Protein AF-A0A512C2X6-F1 (afdb_monomer)

Radius of gyration: 14.16 Å; Cα contacts (8 Å, |Δi|>4): 82; chains: 1; bounding box: 26×23×45 Å

Solvent-accessible surface area (backbone atoms only — not comparable to full-atom values): 5667 Å² total; per-residue (Å²): 126,70,81,82,58,86,68,90,56,70,59,51,74,54,59,42,87,59,58,40,72,68,49,57,48,58,44,42,75,78,31,69,83,32,44,72,47,43,49,73,45,96,85,65,74,69,55,98,49,25,88,85,64,51,48,75,68,25,50,51,51,51,41,25,72,78,47,38,66,71,45,32,34,63,77,66,48,51,67,54,51,62,58,53,54,50,55,53,57,66,72,76,111

pLDDT: mean 92.4, std 5.86, range [57.41, 97.56]

Secondary structure (DSSP, 8-state):
-GGG--S---EEE--GGG-SHHHHHHHHHH-TT-EEE-PPPTT----TTTTTS--HHHHHHHHHHHHHHHHHHHHTTTTHHHHHHHHHHHHT-

Sequence (93 aa):
MLDQITGPLASFTGDGAYDQAGIYGAVAERYPDADVIVPPRSTAVLSEYGEATPTQRDRHLQSIAEHERMGWQKRSRYTRRALVEAAISWLNE

Organism: NCBI:txid670291

Mean predicted aligned error: 3.76 Å

Structure (mmCIF, N/CA/C/O backbone):
data_AF-A0A512C2X6-F1
#
_entry.id   AF-A0A512C2X6-F1
#
loop_
_atom_site.group_PDB
_atom_site.id
_atom_site.type_symbol
_atom_site.label_atom_id
_atom_site.label_alt_id
_atom_site.label_comp_id
_atom_site.label_asym_id
_atom_site.label_entity_id
_atom_site.label_seq_id
_atom_site.pdbx_PDB_ins_code
_atom_site.Cartn_x
_atom_site.Cartn_y
_atom_site.Cartn_z
_atom_site.occupancy
_atom_site.B_iso_or_equiv
_atom_site.auth_seq_id
_atom_site.auth_comp_id
_atom_site.auth_asym_id
_atom_site.auth_atom_id
_atom_site.pdbx_PDB_model_num
ATOM 1 N N . MET A 1 1 ? -4.963 -10.003 13.927 1.00 72.88 1 MET A N 1
ATOM 2 C CA . MET A 1 1 ? -4.107 -8.779 13.947 1.00 72.88 1 MET A CA 1
ATOM 3 C C . MET A 1 1 ? -4.943 -7.537 13.680 1.00 72.88 1 MET A C 1
ATOM 5 O O . MET A 1 1 ? -4.878 -6.607 14.466 1.00 72.88 1 MET A O 1
ATOM 9 N N . LEU A 1 2 ? -5.760 -7.526 12.621 1.00 85.56 2 LEU A N 1
ATOM 10 C CA . LEU A 1 2 ? -6.665 -6.407 12.329 1.00 85.56 2 LEU A CA 1
ATOM 11 C C . LEU A 1 2 ? -7.884 -6.344 13.269 1.00 85.56 2 LEU A C 1
ATOM 13 O O . LEU A 1 2 ? -8.558 -5.324 13.341 1.00 85.56 2 LEU A O 1
ATOM 17 N N . ASP A 1 3 ? -8.142 -7.409 14.031 1.00 84.88 3 ASP A N 1
ATOM 18 C CA . ASP A 1 3 ? -9.321 -7.554 14.897 1.00 84.88 3 ASP A CA 1
ATOM 19 C C . ASP A 1 3 ? -9.414 -6.539 16.031 1.00 84.88 3 ASP A C 1
ATOM 21 O O . ASP A 1 3 ? -10.510 -6.239 16.495 1.00 84.88 3 ASP A O 1
ATOM 25 N N . GLN A 1 4 ? -8.275 -5.984 16.440 1.00 87.81 4 GLN A N 1
ATOM 26 C CA . GLN A 1 4 ? -8.195 -4.962 17.482 1.00 87.81 4 GLN A CA 1
ATOM 27 C C . GLN A 1 4 ? -8.562 -3.563 16.965 1.00 87.81 4 GLN A C 1
ATOM 29 O O . GLN A 1 4 ? -8.764 -2.647 17.757 1.00 87.81 4 GLN A O 1
ATOM 34 N N . ILE A 1 5 ? -8.658 -3.386 15.644 1.00 88.75 5 ILE A N 1
ATOM 35 C CA . ILE A 1 5 ? -9.039 -2.120 15.025 1.00 88.75 5 ILE A CA 1
ATOM 36 C C . ILE A 1 5 ? -10.563 -2.116 14.857 1.00 88.75 5 ILE A C 1
ATOM 38 O O . ILE A 1 5 ? -11.130 -2.864 14.056 1.00 88.75 5 ILE A O 1
ATOM 42 N N . THR A 1 6 ? -11.232 -1.278 15.647 1.00 86.12 6 THR A N 1
ATOM 43 C CA . THR A 1 6 ? -12.700 -1.141 15.666 1.00 86.12 6 THR A CA 1
ATOM 44 C C . THR A 1 6 ? -13.213 0.020 14.812 1.00 86.12 6 THR A C 1
ATOM 46 O O . THR A 1 6 ? -14.401 0.074 14.509 1.00 86.12 6 THR A O 1
ATOM 49 N N . GLY A 1 7 ? -12.330 0.941 14.415 1.00 88.00 7 GLY A N 1
ATOM 50 C CA . GLY A 1 7 ? -12.641 2.093 13.567 1.00 88.00 7 GLY A CA 1
ATOM 51 C C . GLY A 1 7 ? -12.193 1.925 12.108 1.00 88.00 7 GLY A C 1
ATOM 52 O O . GLY A 1 7 ? -11.620 0.893 11.749 1.00 88.00 7 GLY A O 1
ATOM 53 N N . PRO A 1 8 ? -12.431 2.944 11.262 1.00 91.31 8 PRO A N 1
ATOM 54 C CA . PRO A 1 8 ? -11.952 2.946 9.885 1.00 91.31 8 PRO A CA 1
ATOM 55 C C . PRO A 1 8 ? -10.420 2.921 9.835 1.00 91.31 8 PRO A C 1
ATOM 57 O O . PRO A 1 8 ? -9.746 3.594 10.619 1.00 91.31 8 PRO A O 1
ATOM 60 N N . LEU A 1 9 ? -9.873 2.176 8.874 1.00 93.50 9 LEU A N 1
ATOM 61 C CA . LEU A 1 9 ? -8.442 2.122 8.605 1.00 93.50 9 LEU A CA 1
ATOM 62 C C . LEU A 1 9 ? -8.148 2.863 7.302 1.00 93.50 9 LEU A C 1
ATOM 64 O O . LEU A 1 9 ? -8.571 2.432 6.238 1.00 93.50 9 LEU A O 1
ATOM 68 N N . ALA A 1 10 ? -7.409 3.970 7.383 1.00 93.44 10 ALA A N 1
ATOM 69 C CA . AL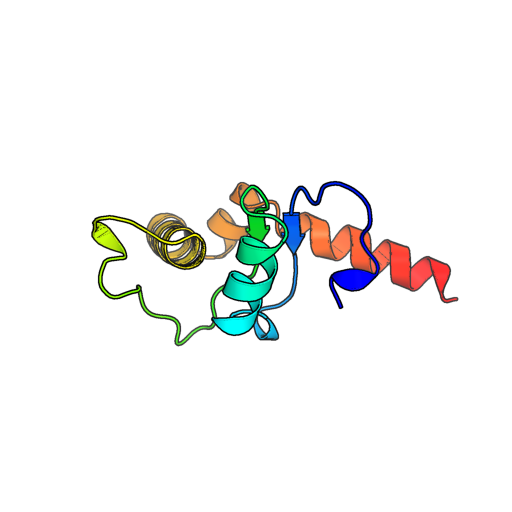A A 1 10 ? -7.019 4.717 6.187 1.00 93.44 10 ALA A CA 1
ATOM 70 C C . ALA A 1 10 ? -5.868 4.037 5.429 1.00 93.44 10 ALA A C 1
ATOM 72 O O . ALA A 1 10 ? -5.833 4.043 4.205 1.00 93.44 10 ALA A O 1
ATOM 73 N N . SER A 1 11 ? -4.900 3.469 6.153 1.00 94.12 11 SER A N 1
ATOM 74 C CA . SER A 1 11 ? -3.782 2.758 5.531 1.00 94.12 11 SER A CA 1
ATOM 75 C C . SER A 1 11 ? -3.153 1.738 6.470 1.00 94.12 11 SER A C 1
ATOM 77 O O . SER A 1 11 ? -3.098 1.938 7.685 1.00 94.12 11 SER A O 1
ATOM 79 N N . PHE A 1 12 ? -2.634 0.666 5.885 1.00 94.12 12 PHE A N 1
ATOM 80 C CA . PHE A 1 12 ? -1.730 -0.288 6.506 1.00 94.12 12 PHE A CA 1
ATOM 81 C C . PHE A 1 12 ? -0.321 -0.050 5.957 1.00 94.12 12 PHE A C 1
ATOM 83 O O . PHE A 1 12 ? -0.111 -0.110 4.751 1.00 94.12 12 PHE A O 1
ATOM 90 N N . THR A 1 13 ? 0.655 0.225 6.822 1.00 95.19 13 THR A N 1
ATOM 91 C CA . THR A 1 13 ? 2.053 0.459 6.420 1.00 95.19 13 THR A CA 1
ATOM 92 C C . THR A 1 13 ? 2.967 -0.520 7.147 1.00 95.19 13 THR A C 1
ATOM 94 O O . THR A 1 13 ? 2.868 -0.652 8.364 1.00 95.19 13 THR A O 1
ATOM 97 N N . GLY A 1 14 ? 3.877 -1.178 6.427 1.00 92.56 14 GLY A N 1
ATOM 98 C CA . GLY A 1 14 ? 4.796 -2.169 7.000 1.00 92.56 14 GLY A CA 1
ATOM 99 C C . GLY A 1 14 ? 6.059 -2.357 6.162 1.00 92.56 14 GLY A C 1
ATOM 100 O O . GLY A 1 14 ? 6.176 -1.788 5.079 1.00 92.56 14 GLY A O 1
ATOM 101 N N . ASP A 1 15 ? 7.028 -3.134 6.651 1.00 91.75 15 ASP A N 1
ATOM 102 C CA . ASP A 1 15 ? 8.185 -3.537 5.836 1.00 91.75 15 ASP A CA 1
ATOM 103 C C . ASP A 1 15 ? 7.806 -4.553 4.748 1.00 91.75 15 ASP A C 1
ATOM 105 O O . ASP A 1 15 ? 6.710 -5.107 4.715 1.00 91.75 15 ASP A O 1
ATOM 109 N N . GLY A 1 16 ? 8.759 -4.828 3.855 1.00 92.75 16 GLY A N 1
ATOM 110 C CA . GLY A 1 16 ? 8.571 -5.742 2.729 1.00 92.75 16 GLY A CA 1
ATOM 111 C C . GLY A 1 16 ? 8.340 -7.206 3.120 1.00 92.75 16 GLY A C 1
ATOM 112 O O . GLY A 1 16 ? 7.988 -8.006 2.248 1.00 92.75 16 GLY A O 1
ATOM 113 N N . ALA A 1 17 ? 8.488 -7.598 4.394 1.00 93.50 17 ALA A N 1
ATOM 114 C CA . ALA A 1 17 ? 8.061 -8.926 4.828 1.00 93.50 17 ALA A CA 1
ATOM 115 C C . ALA A 1 17 ? 6.543 -9.089 4.664 1.00 93.50 17 ALA A C 1
ATOM 117 O O . ALA A 1 17 ? 6.104 -10.182 4.303 1.00 93.50 17 ALA A O 1
ATOM 118 N N . TYR A 1 18 ? 5.778 -7.999 4.789 1.00 94.19 18 TYR A N 1
ATOM 119 C C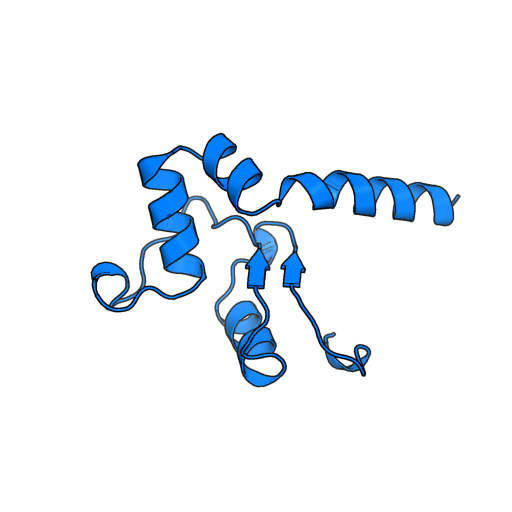A . TYR A 1 18 ? 4.327 -7.955 4.593 1.00 94.19 18 TYR A CA 1
ATOM 120 C C . TYR A 1 18 ? 3.882 -7.917 3.122 1.00 94.19 18 TYR A C 1
ATOM 122 O O . TYR A 1 18 ? 2.682 -7.896 2.857 1.00 94.19 18 TYR A O 1
ATOM 130 N N . ASP A 1 19 ? 4.806 -7.930 2.150 1.00 95.31 19 ASP A N 1
ATOM 131 C CA . ASP A 1 19 ? 4.467 -8.027 0.722 1.00 95.31 19 ASP A CA 1
ATOM 132 C C . ASP A 1 19 ? 4.025 -9.460 0.377 1.00 95.31 19 ASP A C 1
ATOM 134 O O . ASP A 1 19 ? 4.760 -10.245 -0.226 1.00 95.31 19 ASP A O 1
ATOM 138 N N . GLN A 1 20 ? 2.835 -9.829 0.845 1.00 93.12 20 GLN A N 1
ATOM 139 C CA . GLN A 1 20 ? 2.248 -11.157 0.719 1.00 93.12 20 GLN A CA 1
ATOM 140 C C . GLN A 1 20 ? 0.774 -11.044 0.352 1.00 93.12 20 GLN A C 1
ATOM 142 O O . G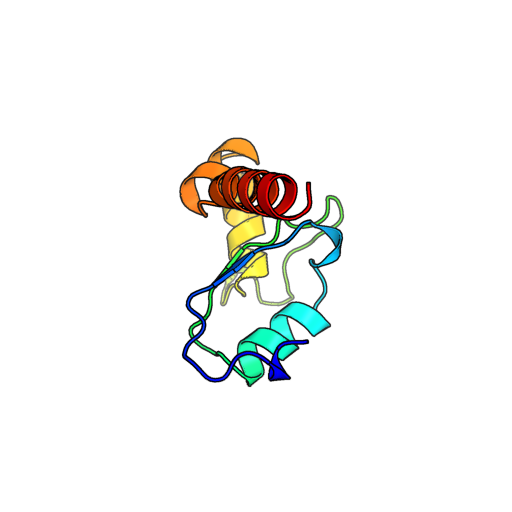LN A 1 20 ? 0.045 -10.261 0.958 1.00 93.12 20 GLN A O 1
ATOM 147 N N . ALA A 1 21 ? 0.308 -11.881 -0.578 1.00 91.69 21 ALA A N 1
ATOM 148 C CA . ALA A 1 21 ? -1.084 -11.878 -1.034 1.00 91.69 21 ALA A CA 1
ATOM 149 C C . ALA A 1 21 ? -2.097 -11.982 0.123 1.00 91.69 21 ALA A C 1
ATOM 151 O O . ALA A 1 21 ? -3.102 -11.280 0.113 1.00 91.69 21 ALA A O 1
ATOM 152 N N . GLY A 1 22 ? -1.796 -12.782 1.154 1.00 92.56 22 GLY A N 1
ATOM 153 C CA . GLY A 1 22 ? -2.647 -12.905 2.340 1.00 92.56 22 GLY A CA 1
ATOM 154 C C . GLY A 1 22 ? -2.806 -11.603 3.134 1.00 92.56 22 GLY A C 1
ATOM 155 O O . GLY A 1 22 ? -3.879 -11.356 3.670 1.00 92.56 22 GLY A O 1
ATOM 156 N N . ILE A 1 23 ? -1.784 -10.737 3.164 1.00 94.19 23 ILE A N 1
ATOM 157 C CA . ILE A 1 23 ? -1.870 -9.422 3.818 1.00 94.19 23 ILE A CA 1
ATOM 158 C C . ILE A 1 23 ? -2.771 -8.487 3.017 1.00 94.19 23 ILE A C 1
ATOM 160 O O . ILE A 1 23 ? -3.692 -7.905 3.583 1.00 94.19 23 IL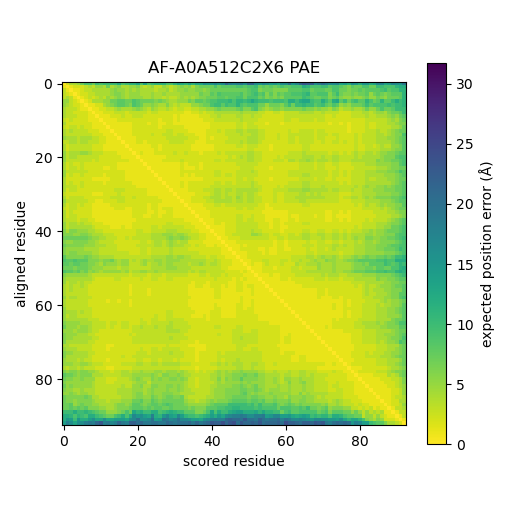E A O 1
ATOM 164 N N . TYR A 1 24 ? -2.548 -8.377 1.703 1.00 94.06 24 TYR A N 1
ATOM 165 C CA . TYR A 1 24 ? -3.407 -7.557 0.845 1.00 94.06 24 TYR A CA 1
ATOM 166 C C . TYR A 1 24 ? -4.865 -8.033 0.899 1.00 94.06 24 TYR A C 1
ATOM 168 O O . TYR A 1 24 ? -5.760 -7.204 1.022 1.00 94.06 24 TYR A O 1
ATOM 176 N N . GLY A 1 25 ? -5.099 -9.350 0.871 1.00 94.25 25 GLY A N 1
ATOM 177 C CA . GLY A 1 25 ? -6.433 -9.941 0.988 1.00 94.25 25 GLY A CA 1
ATOM 178 C C . GLY A 1 25 ? -7.104 -9.625 2.323 1.00 94.25 25 GLY A C 1
ATOM 179 O O . GLY A 1 25 ? -8.211 -9.100 2.331 1.00 94.25 25 GLY A O 1
ATOM 180 N N . ALA A 1 26 ? -6.415 -9.853 3.445 1.00 94.38 26 ALA A N 1
ATOM 181 C CA . ALA A 1 26 ? -6.966 -9.585 4.774 1.00 94.38 26 ALA A CA 1
ATOM 182 C C . ALA A 1 26 ? -7.286 -8.098 5.002 1.00 94.38 26 ALA A C 1
ATOM 184 O O . ALA A 1 26 ? -8.278 -7.772 5.655 1.00 94.38 26 ALA A O 1
ATOM 185 N N . VAL A 1 27 ? -6.461 -7.185 4.470 1.00 95.38 27 VAL A N 1
ATOM 186 C CA . VAL A 1 27 ? -6.758 -5.747 4.532 1.00 95.38 27 VAL A CA 1
ATOM 187 C C . VAL A 1 27 ? -7.948 -5.408 3.638 1.00 95.38 27 VAL A C 1
ATOM 189 O O . VAL A 1 27 ? -8.867 -4.760 4.122 1.00 95.38 27 VAL A O 1
ATOM 192 N N . ALA A 1 28 ? -7.975 -5.872 2.387 1.00 93.56 28 ALA A N 1
ATOM 193 C CA . ALA A 1 28 ? -9.054 -5.565 1.446 1.00 93.56 28 ALA A CA 1
ATOM 194 C C . ALA A 1 28 ? -10.418 -6.127 1.881 1.00 93.56 28 ALA A C 1
ATOM 196 O O . ALA A 1 28 ? -11.440 -5.484 1.664 1.00 93.56 28 ALA A O 1
ATOM 197 N N . GLU A 1 29 ? -10.441 -7.302 2.516 1.00 93.75 29 GLU A N 1
ATOM 198 C CA . GLU A 1 29 ? -11.668 -7.924 3.024 1.00 93.75 29 GLU A CA 1
ATOM 199 C C . GLU A 1 29 ? -12.316 -7.085 4.132 1.00 93.75 29 GLU A C 1
ATOM 201 O O . GLU A 1 29 ? -13.531 -6.904 4.155 1.00 93.75 29 GLU A O 1
ATOM 206 N N . ARG A 1 30 ? -11.504 -6.552 5.050 1.00 93.19 30 ARG A N 1
ATOM 207 C CA . ARG A 1 30 ? -12.004 -5.815 6.217 1.00 93.19 30 ARG A CA 1
ATOM 208 C C . ARG A 1 30 ? -12.101 -4.306 5.985 1.00 93.19 30 ARG A C 1
ATOM 210 O O . ARG A 1 30 ? -12.960 -3.650 6.568 1.00 93.19 30 ARG A O 1
ATOM 217 N N . TYR A 1 31 ? -11.213 -3.764 5.160 1.00 95.12 31 TYR A N 1
ATOM 218 C CA . TYR A 1 31 ? -11.054 -2.340 4.875 1.00 95.12 31 TYR A CA 1
ATOM 219 C C . TYR A 1 31 ? -10.779 -2.140 3.374 1.00 95.12 31 TYR A C 1
ATOM 221 O O . TYR A 1 31 ? -9.638 -1.880 2.985 1.00 95.12 31 TYR A O 1
ATOM 229 N N . PRO A 1 32 ? -11.805 -2.259 2.514 1.00 93.00 32 PRO A N 1
ATOM 230 C CA . PRO A 1 32 ? -11.632 -2.210 1.058 1.00 93.00 32 PRO A CA 1
ATOM 231 C C . PRO A 1 32 ? -11.035 -0.887 0.557 1.00 93.00 32 PRO A C 1
ATOM 233 O O . PRO A 1 32 ? -10.331 -0.876 -0.451 1.00 93.00 32 PRO A O 1
ATOM 236 N N . ASP A 1 33 ? -11.262 0.204 1.292 1.00 94.25 33 ASP A N 1
ATOM 237 C CA . ASP A 1 33 ? -10.761 1.541 0.961 1.00 94.25 33 ASP A CA 1
ATOM 238 C C . ASP A 1 33 ? -9.377 1.850 1.566 1.00 94.25 33 ASP A C 1
ATOM 240 O O . ASP A 1 33 ? -8.855 2.948 1.375 1.00 94.25 33 ASP A O 1
ATOM 244 N N . ALA A 1 34 ? -8.773 0.921 2.319 1.00 95.75 34 ALA A N 1
ATOM 245 C CA . ALA A 1 34 ? -7.475 1.147 2.949 1.00 95.75 34 ALA A CA 1
ATOM 246 C C . ALA A 1 34 ? -6.314 0.992 1.956 1.00 95.75 34 ALA A C 1
ATOM 248 O O . ALA A 1 34 ? -6.207 -0.005 1.233 1.00 95.75 34 ALA A O 1
ATOM 249 N N . ASP A 1 35 ? -5.370 1.932 2.004 1.00 96.00 35 ASP A N 1
ATOM 250 C CA . ASP A 1 35 ? -4.113 1.823 1.262 1.00 96.00 35 ASP A CA 1
ATOM 251 C C . ASP A 1 35 ? -3.142 0.859 1.963 1.00 96.00 35 ASP A C 1
ATOM 253 O O . ASP A 1 35 ? -2.811 1.021 3.138 1.00 96.00 35 ASP A O 1
ATOM 257 N N . VAL A 1 36 ? -2.612 -0.122 1.238 1.00 96.19 36 VAL A N 1
ATOM 258 C CA . VAL A 1 36 ? -1.576 -1.048 1.710 1.00 96.19 36 VAL A CA 1
ATOM 259 C C . VAL A 1 36 ? -0.215 -0.535 1.254 1.00 96.19 36 VAL A C 1
ATOM 261 O O . VAL A 1 36 ? 0.264 -0.871 0.176 1.00 96.19 36 VAL A O 1
ATOM 264 N N . ILE A 1 37 ? 0.431 0.279 2.089 1.00 96.75 37 ILE A N 1
ATOM 265 C CA . ILE A 1 37 ? 1.722 0.930 1.838 1.00 96.75 37 ILE A CA 1
ATOM 266 C C . ILE A 1 37 ? 2.860 0.017 2.298 1.00 96.75 37 ILE A C 1
ATOM 268 O O . ILE A 1 37 ? 3.505 0.222 3.329 1.00 96.75 37 ILE A O 1
ATOM 272 N N . VAL A 1 38 ? 3.099 -1.029 1.514 1.00 95.75 38 VAL A N 1
ATOM 273 C CA . VAL A 1 38 ? 4.178 -1.989 1.746 1.00 95.75 38 VAL A CA 1
ATOM 274 C C . VAL A 1 38 ? 5.142 -1.954 0.561 1.00 95.75 38 VAL A C 1
ATOM 276 O O . VAL A 1 38 ? 4.695 -2.001 -0.590 1.00 95.75 38 VAL A O 1
ATOM 279 N N . PRO A 1 39 ? 6.462 -1.860 0.798 1.00 95.19 39 PRO A N 1
ATOM 280 C CA . PRO A 1 39 ? 7.438 -1.928 -0.272 1.00 95.19 39 PRO A CA 1
ATOM 281 C C . PRO A 1 39 ? 7.424 -3.319 -0.914 1.00 95.19 39 PRO A C 1
ATOM 283 O O . PRO A 1 39 ? 7.702 -4.295 -0.212 1.00 95.19 39 PRO A O 1
ATOM 286 N N . PRO A 1 40 ? 7.203 -3.430 -2.240 1.00 95.75 40 PRO A N 1
ATOM 287 C CA . PRO A 1 40 ? 7.309 -4.712 -2.921 1.00 95.75 40 PRO A CA 1
ATOM 288 C C . PRO A 1 40 ? 8.686 -5.340 -2.702 1.00 95.75 40 PRO A C 1
ATOM 290 O O . PRO A 1 40 ? 9.704 -4.623 -2.642 1.00 95.75 40 PRO A O 1
ATOM 293 N N . ARG A 1 41 ? 8.712 -6.670 -2.577 1.00 93.69 41 ARG A N 1
ATOM 294 C CA . ARG A 1 41 ? 9.951 -7.460 -2.532 1.00 93.69 41 ARG A CA 1
ATOM 295 C C . ARG A 1 41 ? 10.725 -7.297 -3.837 1.00 93.69 41 ARG A C 1
ATOM 297 O O . ARG A 1 41 ? 10.146 -7.029 -4.882 1.00 93.69 41 ARG A O 1
ATOM 304 N N . SER A 1 42 ? 12.039 -7.501 -3.795 1.00 89.88 42 SER A N 1
ATOM 305 C CA . SER A 1 42 ? 12.891 -7.413 -4.992 1.00 89.88 42 SER A CA 1
ATOM 306 C C . SER A 1 42 ? 12.510 -8.414 -6.088 1.00 89.88 42 SER A C 1
ATOM 308 O O . SER A 1 42 ? 12.796 -8.175 -7.253 1.00 89.88 42 SER A O 1
ATOM 310 N N . THR A 1 43 ? 11.856 -9.518 -5.723 1.00 91.31 43 THR A N 1
ATOM 311 C CA . THR A 1 43 ? 11.383 -10.569 -6.635 1.00 91.31 43 THR A CA 1
ATOM 312 C C . THR A 1 43 ? 9.921 -10.400 -7.054 1.00 91.31 43 THR A C 1
ATOM 314 O O . THR A 1 43 ? 9.342 -11.296 -7.665 1.00 91.31 43 THR A O 1
ATOM 317 N N . ALA A 1 44 ? 9.283 -9.291 -6.679 1.00 93.50 44 ALA A N 1
ATOM 318 C CA . ALA A 1 44 ? 7.889 -9.040 -6.993 1.00 93.50 44 ALA A CA 1
ATOM 319 C C . ALA A 1 44 ? 7.691 -8.784 -8.495 1.00 93.50 44 ALA A C 1
ATOM 321 O O . ALA A 1 44 ? 8.368 -7.946 -9.086 1.00 93.50 44 ALA A O 1
ATOM 322 N N . VAL A 1 45 ? 6.723 -9.488 -9.081 1.00 94.88 45 VAL A N 1
ATOM 323 C CA . VAL A 1 45 ? 6.248 -9.298 -10.458 1.00 94.88 45 VAL A CA 1
ATOM 324 C C . VAL A 1 45 ? 4.792 -8.837 -10.452 1.00 94.88 45 VAL A C 1
ATOM 326 O O . VAL A 1 45 ? 4.099 -9.015 -9.440 1.00 94.88 45 VAL A O 1
ATOM 329 N N . LEU A 1 46 ? 4.356 -8.245 -11.567 1.00 96.06 46 LEU A N 1
ATOM 330 C CA . LEU A 1 46 ? 2.965 -7.847 -11.774 1.00 96.06 46 LEU A CA 1
ATOM 331 C C . LEU A 1 46 ? 2.026 -9.054 -11.671 1.00 96.06 46 LEU A C 1
ATOM 333 O O . LEU A 1 46 ? 2.402 -10.184 -11.993 1.00 96.06 46 LEU A O 1
ATOM 337 N N . SER A 1 47 ? 0.799 -8.802 -11.228 1.00 94.12 47 SER A N 1
ATOM 338 C CA . SER A 1 47 ? -0.293 -9.765 -11.334 1.00 94.12 47 SER A CA 1
ATOM 339 C C . SER A 1 47 ? -0.674 -10.026 -12.798 1.00 94.12 47 SER A C 1
ATOM 341 O O . SER A 1 47 ? -0.307 -9.264 -13.692 1.00 94.12 47 SER A O 1
ATOM 343 N N . GLU A 1 48 ? -1.436 -11.097 -13.038 1.00 95.00 48 GLU A N 1
ATOM 344 C CA . GLU A 1 48 ? -1.859 -11.538 -14.380 1.00 95.00 48 GLU A CA 1
ATOM 345 C C . GLU A 1 48 ? -2.487 -10.413 -15.218 1.00 95.00 48 GLU A C 1
ATOM 347 O O . GLU A 1 48 ? -2.197 -10.290 -16.404 1.00 95.00 48 GLU A O 1
ATOM 352 N N . TYR A 1 49 ? -3.281 -9.546 -14.585 1.00 94.19 49 TYR A N 1
ATOM 353 C CA . TYR A 1 49 ? -3.936 -8.402 -15.227 1.00 94.19 49 TYR A CA 1
ATOM 354 C C . TYR A 1 49 ? -3.356 -7.064 -14.758 1.00 94.19 49 TYR A C 1
ATOM 356 O O . TYR A 1 49 ? -4.019 -6.033 -14.854 1.00 94.19 49 TYR A O 1
ATOM 364 N N . GLY A 1 50 ? -2.122 -7.062 -14.245 1.00 92.75 50 GLY A N 1
ATOM 365 C CA . GLY A 1 50 ? -1.510 -5.906 -13.591 1.00 92.75 50 GLY A CA 1
ATOM 366 C C . GLY A 1 50 ? -1.345 -4.681 -14.494 1.00 92.75 50 GLY A C 1
ATOM 367 O O . GLY A 1 50 ? -1.301 -3.564 -13.993 1.00 92.75 50 GLY A O 1
ATOM 368 N N . GLU A 1 51 ? -1.292 -4.858 -15.814 1.00 92.94 51 GLU A N 1
ATOM 369 C CA . GLU A 1 51 ? -1.245 -3.743 -16.770 1.00 92.94 51 GLU A CA 1
ATOM 370 C C . GLU A 1 51 ? -2.628 -3.131 -17.037 1.00 92.94 51 GLU A C 1
ATOM 372 O O . GLU A 1 51 ? -2.756 -1.913 -17.131 1.00 92.94 51 GLU A O 1
ATOM 377 N N . ALA A 1 52 ? -3.671 -3.960 -17.137 1.00 95.25 52 ALA A N 1
ATOM 378 C CA . ALA A 1 52 ? -5.021 -3.519 -17.494 1.00 95.25 52 ALA A CA 1
ATOM 379 C C . ALA A 1 52 ? -5.843 -3.080 -16.272 1.00 95.25 52 ALA A C 1
ATOM 381 O O . ALA A 1 52 ? -6.556 -2.079 -16.311 1.00 95.25 52 ALA A O 1
ATOM 382 N N . THR A 1 53 ? -5.744 -3.836 -15.181 1.00 96.25 53 THR A N 1
ATOM 383 C CA . THR A 1 53 ? -6.467 -3.622 -13.924 1.00 96.25 53 THR A CA 1
ATOM 384 C C . THR A 1 53 ? -5.497 -3.814 -12.756 1.00 96.25 53 THR A C 1
ATOM 386 O O . THR A 1 53 ? -5.509 -4.861 -12.102 1.00 96.25 53 THR A O 1
ATOM 389 N N . PRO A 1 54 ? -4.612 -2.834 -12.504 1.00 95.50 54 PRO A N 1
ATOM 390 C CA . PRO A 1 54 ? -3.556 -2.976 -11.514 1.00 95.50 54 PRO A CA 1
ATOM 391 C C . PRO A 1 54 ? -4.118 -3.114 -10.098 1.00 95.50 54 PRO A C 1
ATOM 393 O O . PRO A 1 54 ? -4.900 -2.283 -9.624 1.00 95.50 54 PRO A O 1
ATOM 396 N N . THR A 1 55 ? -3.638 -4.121 -9.370 1.00 94.94 55 THR A N 1
ATOM 397 C CA . THR A 1 55 ? -3.816 -4.194 -7.915 1.00 94.94 55 THR A CA 1
ATOM 398 C C . THR A 1 55 ? -3.037 -3.071 -7.215 1.00 94.94 55 THR A C 1
ATOM 400 O O . THR A 1 55 ? -2.190 -2.404 -7.813 1.00 94.94 55 THR A O 1
ATOM 403 N N . GLN A 1 56 ? -3.263 -2.861 -5.911 1.00 95.31 56 GLN A N 1
ATOM 404 C CA . GLN A 1 56 ? -2.441 -1.927 -5.120 1.00 95.31 56 GLN A CA 1
ATOM 405 C C . GLN A 1 56 ? -0.939 -2.249 -5.221 1.00 95.31 56 GLN A C 1
ATOM 407 O O . GLN A 1 56 ? -0.110 -1.353 -5.393 1.00 95.31 56 GLN A O 1
ATOM 412 N N . ARG A 1 57 ? -0.596 -3.541 -5.186 1.00 96.56 57 ARG A N 1
ATOM 413 C CA . ARG A 1 57 ? 0.780 -4.022 -5.324 1.00 96.56 57 ARG A CA 1
ATOM 414 C C . ARG A 1 57 ? 1.358 -3.721 -6.708 1.00 96.56 57 ARG A C 1
ATOM 416 O O . ARG A 1 57 ? 2.500 -3.276 -6.801 1.00 96.56 57 ARG A O 1
ATOM 423 N N . ASP A 1 58 ? 0.567 -3.905 -7.763 1.00 97.31 58 ASP A N 1
ATOM 424 C CA . ASP A 1 58 ? 0.981 -3.598 -9.139 1.00 97.31 58 ASP A CA 1
ATOM 425 C C . ASP A 1 58 ? 1.242 -2.105 -9.323 1.00 97.31 58 ASP A C 1
ATOM 427 O O . ASP A 1 58 ? 2.270 -1.724 -9.880 1.00 97.31 58 ASP A O 1
ATOM 431 N N . ARG A 1 59 ? 0.385 -1.250 -8.747 1.00 96.12 59 ARG A N 1
ATOM 432 C CA . ARG A 1 59 ? 0.599 0.205 -8.738 1.00 96.12 59 ARG A CA 1
ATOM 433 C C . ARG A 1 59 ? 1.912 0.588 -8.058 1.00 96.12 59 ARG A C 1
ATOM 435 O O . ARG A 1 59 ? 2.584 1.524 -8.489 1.00 96.12 59 ARG A O 1
ATOM 442 N N . HIS A 1 60 ? 2.317 -0.124 -7.006 1.00 96.81 60 HIS A N 1
ATOM 443 C CA . HIS A 1 60 ? 3.624 0.094 -6.384 1.00 96.81 60 HIS A CA 1
ATOM 444 C C . HIS A 1 60 ? 4.779 -0.324 -7.288 1.00 96.81 60 HIS A C 1
ATOM 446 O O . HIS A 1 60 ? 5.756 0.416 -7.380 1.00 96.81 60 HIS A O 1
ATOM 452 N N . LEU A 1 61 ? 4.668 -1.471 -7.960 1.00 96.88 61 LEU A N 1
ATOM 453 C CA . LEU A 1 61 ? 5.681 -1.936 -8.907 1.00 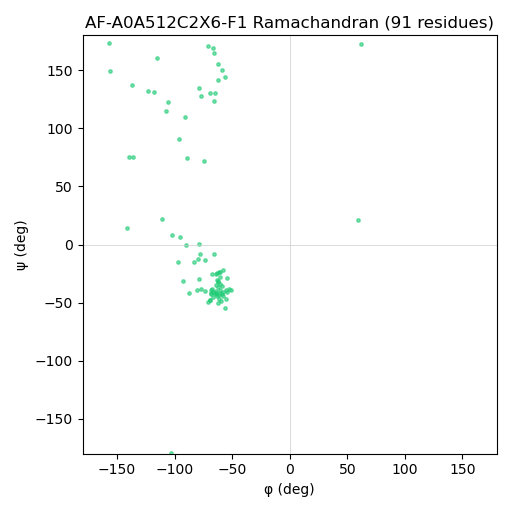96.88 61 LEU A CA 1
ATOM 454 C C . LEU A 1 61 ? 5.854 -0.961 -10.073 1.00 96.88 61 LEU A C 1
ATOM 456 O O . LEU A 1 61 ? 6.979 -0.555 -10.354 1.00 96.88 61 LEU A O 1
ATOM 460 N N . GLN A 1 62 ? 4.753 -0.515 -10.674 1.00 97.25 62 GLN A N 1
ATOM 461 C CA . GLN A 1 62 ? 4.749 0.483 -11.749 1.00 97.25 62 GLN A CA 1
ATOM 462 C C . GLN A 1 62 ? 5.380 1.802 -11.284 1.00 97.25 62 GLN A C 1
ATOM 464 O O . GLN A 1 62 ? 6.325 2.294 -11.889 1.00 97.25 62 GLN A O 1
ATOM 469 N N . SER A 1 63 ? 4.963 2.314 -10.124 1.00 97.25 63 SER A N 1
ATOM 470 C CA . SER A 1 63 ? 5.502 3.551 -9.544 1.00 97.25 63 SER A CA 1
ATOM 471 C C . SER A 1 63 ? 7.000 3.468 -9.212 1.00 97.25 63 SER A C 1
ATOM 473 O O . SER A 1 63 ? 7.702 4.481 -9.269 1.00 97.25 63 SER A O 1
ATOM 475 N N . ILE A 1 64 ? 7.507 2.281 -8.859 1.00 96.75 64 ILE A N 1
ATOM 476 C CA . ILE A 1 64 ? 8.946 2.036 -8.677 1.00 96.75 64 ILE A CA 1
ATOM 477 C C . ILE A 1 64 ? 9.663 1.973 -10.025 1.00 96.75 64 ILE A C 1
ATOM 479 O O . ILE A 1 64 ? 10.761 2.510 -10.129 1.00 96.75 64 ILE A O 1
ATOM 483 N N . ALA A 1 65 ? 9.072 1.347 -11.042 1.00 96.25 65 ALA A N 1
ATOM 484 C CA . ALA A 1 65 ? 9.655 1.295 -12.380 1.00 96.25 65 ALA A CA 1
ATOM 485 C C . ALA A 1 65 ? 9.763 2.695 -13.011 1.00 96.25 65 ALA A C 1
ATOM 487 O O . ALA A 1 65 ? 10.777 3.020 -13.619 1.00 96.25 65 ALA A O 1
ATOM 488 N N . GLU A 1 66 ? 8.756 3.545 -12.814 1.00 97.56 66 GLU A N 1
ATOM 489 C CA . GLU A 1 66 ? 8.679 4.884 -13.416 1.00 97.56 66 GLU A CA 1
ATOM 490 C C . GLU A 1 66 ? 9.539 5.935 -12.710 1.00 97.56 66 GLU A C 1
ATOM 492 O O . GLU A 1 66 ? 9.972 6.915 -13.316 1.00 97.56 66 GLU A O 1
ATOM 497 N N . HIS A 1 67 ? 9.752 5.785 -11.406 1.00 96.94 67 HIS A N 1
ATOM 498 C CA . HIS A 1 67 ? 10.302 6.865 -10.586 1.00 96.94 67 HIS A CA 1
ATOM 499 C C . HIS A 1 67 ? 11.292 6.394 -9.523 1.00 96.94 67 HIS A C 1
ATOM 501 O O . HIS A 1 67 ? 11.574 7.125 -8.565 1.00 96.94 67 HIS A O 1
ATOM 507 N N . GLU A 1 68 ? 11.754 5.157 -9.655 1.00 97.19 68 GLU A N 1
ATOM 508 C CA . GLU A 1 68 ? 12.641 4.487 -8.720 1.00 97.19 68 GLU A CA 1
ATOM 509 C C . GLU A 1 68 ? 12.038 4.305 -7.314 1.00 97.19 68 GLU A C 1
ATOM 511 O O . GLU A 1 68 ? 10.976 4.820 -6.933 1.00 97.19 68 GLU A O 1
ATOM 516 N N . ARG A 1 69 ? 12.762 3.552 -6.481 1.00 95.19 69 ARG A N 1
ATOM 517 C CA . ARG A 1 69 ? 12.341 3.231 -5.113 1.00 95.19 69 ARG A CA 1
ATOM 518 C C . ARG A 1 69 ? 12.163 4.481 -4.251 1.00 95.19 69 ARG A C 1
ATOM 520 O O . ARG A 1 69 ? 11.191 4.570 -3.505 1.00 95.19 69 ARG A O 1
ATOM 527 N N . MET A 1 70 ? 13.074 5.449 -4.358 1.00 95.12 70 MET A N 1
ATOM 528 C CA . MET A 1 70 ? 13.019 6.684 -3.569 1.00 95.12 70 MET A CA 1
ATOM 529 C C . MET A 1 70 ? 11.827 7.565 -3.957 1.00 95.12 70 MET A C 1
ATOM 531 O O . MET A 1 70 ? 11.182 8.145 -3.081 1.00 95.12 70 MET A O 1
ATOM 535 N N . GLY A 1 71 ? 11.496 7.646 -5.250 1.00 96.62 71 GLY A N 1
ATOM 536 C CA . GLY A 1 71 ? 10.305 8.357 -5.709 1.00 96.62 71 GLY A CA 1
ATOM 537 C C . GLY A 1 71 ? 9.028 7.707 -5.180 1.00 96.62 71 GLY A C 1
ATOM 538 O O . GLY A 1 71 ? 8.153 8.403 -4.656 1.00 96.62 71 GLY A O 1
ATOM 539 N N . TRP A 1 72 ? 8.951 6.373 -5.236 1.00 96.88 72 TRP A N 1
ATOM 540 C CA . TRP A 1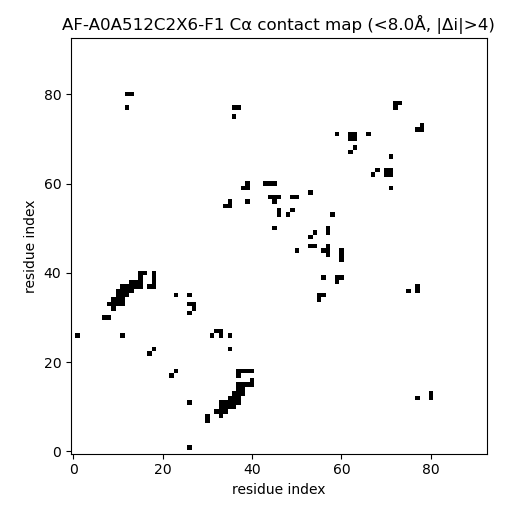 72 ? 7.822 5.623 -4.682 1.00 96.88 72 TRP A CA 1
ATOM 541 C C . TRP A 1 72 ? 7.633 5.888 -3.182 1.00 96.88 72 TRP A C 1
ATOM 543 O O . TRP A 1 72 ? 6.510 6.159 -2.755 1.00 96.88 72 TRP A O 1
ATOM 553 N N . GLN A 1 73 ? 8.707 5.900 -2.382 1.00 95.50 73 GLN A N 1
ATOM 554 C CA . GLN A 1 73 ? 8.614 6.160 -0.937 1.00 95.50 73 GLN A CA 1
ATOM 555 C C . GLN A 1 73 ? 8.021 7.537 -0.616 1.00 95.50 73 GLN A C 1
ATOM 557 O O . GLN A 1 73 ? 7.236 7.670 0.323 1.00 95.50 73 GLN A O 1
ATOM 562 N N . LYS A 1 74 ? 8.376 8.565 -1.398 1.00 94.50 74 LYS A N 1
ATOM 563 C CA . LYS A 1 74 ? 7.846 9.924 -1.221 1.00 94.50 74 LYS A CA 1
ATOM 564 C C . LYS A 1 74 ? 6.367 10.006 -1.599 1.00 94.50 74 LYS A C 1
ATOM 566 O O . LYS A 1 74 ? 5.580 10.540 -0.823 1.00 94.50 74 LYS A O 1
ATOM 571 N N . ARG A 1 75 ? 5.974 9.454 -2.755 1.00 94.75 75 ARG A N 1
ATOM 572 C CA . ARG A 1 75 ? 4.579 9.507 -3.236 1.00 94.75 75 ARG A CA 1
ATOM 573 C C . ARG A 1 75 ? 3.622 8.681 -2.381 1.00 94.75 75 ARG A C 1
ATOM 575 O O . ARG A 1 75 ? 2.521 9.135 -2.102 1.00 94.75 75 ARG A O 1
ATOM 582 N N . SER A 1 76 ? 4.064 7.512 -1.924 1.00 94.38 76 SER A N 1
ATOM 583 C CA . SER A 1 76 ? 3.285 6.642 -1.033 1.00 94.38 76 SER A CA 1
ATOM 584 C C . SER A 1 76 ? 3.284 7.101 0.427 1.00 94.38 76 SER A C 1
ATOM 586 O O . SER A 1 76 ? 2.567 6.536 1.240 1.00 94.38 76 SER A O 1
ATOM 588 N N . ARG A 1 77 ? 4.092 8.110 0.788 1.00 93.75 77 ARG A N 1
ATOM 589 C CA . ARG A 1 77 ? 4.318 8.552 2.178 1.00 93.75 77 ARG A CA 1
ATOM 590 C C . ARG A 1 77 ? 4.884 7.458 3.094 1.00 93.75 77 ARG A C 1
ATOM 592 O O . ARG A 1 77 ? 4.826 7.598 4.316 1.00 93.75 77 ARG A O 1
ATOM 599 N N . TYR A 1 78 ? 5.501 6.416 2.529 1.00 94.50 78 TYR A N 1
ATOM 600 C CA . TYR A 1 78 ? 6.148 5.336 3.281 1.00 94.50 78 TYR A CA 1
ATOM 601 C C . TYR A 1 78 ? 7.187 5.852 4.291 1.00 94.50 78 TYR A C 1
ATOM 603 O O . TYR A 1 78 ? 7.372 5.270 5.358 1.00 94.50 78 TYR A O 1
ATOM 611 N N . THR A 1 79 ? 7.819 6.996 4.009 1.00 90.88 79 THR A N 1
ATOM 612 C CA . THR A 1 79 ? 8.777 7.650 4.917 1.00 90.88 79 THR A CA 1
ATOM 613 C C . THR A 1 79 ? 8.192 7.990 6.293 1.00 90.88 79 THR A C 1
ATOM 615 O O . THR A 1 79 ? 8.945 8.093 7.259 1.00 90.88 79 THR A O 1
ATOM 618 N N . ARG A 1 80 ? 6.860 8.107 6.424 1.00 89.31 80 ARG A N 1
ATOM 619 C CA . ARG A 1 80 ? 6.187 8.352 7.710 1.00 89.31 80 ARG A CA 1
ATOM 620 C C . ARG A 1 80 ? 6.371 7.201 8.703 1.00 89.31 80 ARG A C 1
ATOM 622 O O . ARG A 1 80 ? 6.327 7.443 9.905 1.00 89.31 80 ARG A O 1
ATOM 629 N N . ARG A 1 81 ? 6.617 5.978 8.222 1.00 91.00 81 ARG A N 1
ATOM 630 C CA . ARG A 1 81 ? 6.826 4.794 9.065 1.00 91.00 81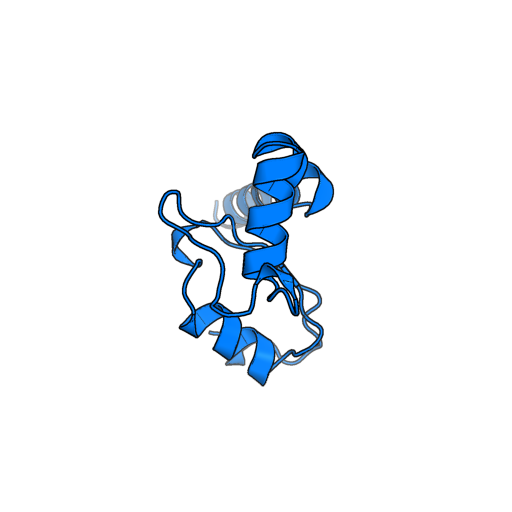 ARG A CA 1
ATOM 631 C C . ARG A 1 81 ? 7.956 4.997 10.075 1.00 91.00 81 ARG A C 1
ATOM 633 O O . ARG A 1 81 ? 7.744 4.762 11.256 1.00 91.00 81 ARG A O 1
ATOM 640 N N . ALA A 1 82 ? 9.101 5.512 9.628 1.00 87.25 82 ALA A N 1
ATOM 641 C CA . ALA A 1 82 ? 10.262 5.724 10.494 1.00 87.25 82 ALA A CA 1
ATOM 642 C C . ALA A 1 82 ? 9.963 6.689 11.658 1.00 87.25 82 ALA A C 1
ATOM 644 O O . ALA A 1 82 ? 10.468 6.507 12.760 1.00 87.25 82 ALA A O 1
ATOM 645 N N . LEU A 1 83 ? 9.104 7.692 11.436 1.00 89.56 83 LEU A N 1
ATOM 646 C CA . LEU A 1 83 ? 8.683 8.627 12.485 1.00 89.56 83 LEU A CA 1
ATOM 647 C C . LEU A 1 83 ? 7.804 7.943 13.537 1.00 89.56 83 LEU A C 1
ATOM 649 O O . LEU A 1 83 ? 7.962 8.188 14.729 1.00 89.56 83 LEU A O 1
ATOM 653 N N . VAL A 1 84 ? 6.880 7.088 13.090 1.00 88.19 84 VAL A N 1
ATOM 654 C CA . VAL A 1 84 ? 5.997 6.322 13.980 1.00 88.19 84 VAL A CA 1
ATOM 655 C C . VAL A 1 84 ? 6.802 5.305 14.786 1.00 88.19 84 VAL A C 1
ATOM 657 O O . VAL A 1 84 ? 6.631 5.221 15.996 1.00 88.19 84 VAL A O 1
ATOM 660 N N . GLU A 1 85 ? 7.707 4.572 14.139 1.00 89.56 85 GLU A N 1
ATOM 661 C CA . GLU A 1 85 ? 8.575 3.595 14.805 1.00 89.56 85 GLU A CA 1
ATOM 662 C C . GLU A 1 85 ? 9.474 4.253 15.846 1.00 89.56 85 GLU A C 1
ATOM 664 O O . GLU A 1 85 ? 9.567 3.754 16.965 1.00 89.56 85 GLU A O 1
ATOM 669 N N . ALA A 1 86 ? 10.067 5.406 15.512 1.00 89.56 86 ALA A N 1
ATOM 670 C CA . ALA A 1 86 ? 10.823 6.189 16.475 1.00 89.56 86 ALA A CA 1
ATOM 671 C C . ALA A 1 86 ? 9.945 6.530 17.683 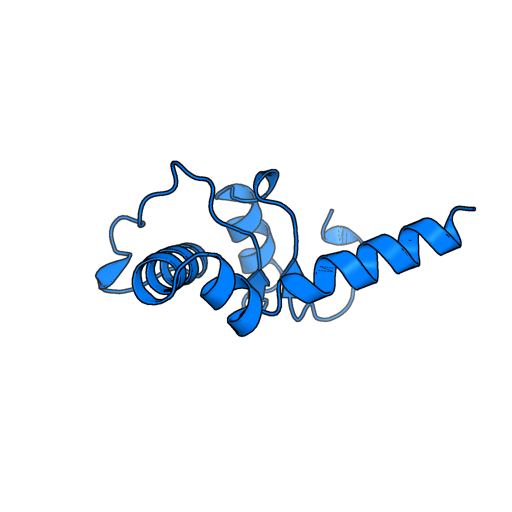1.00 89.56 86 ALA A C 1
ATOM 673 O O . ALA A 1 86 ? 10.302 6.169 18.798 1.00 89.56 86 ALA A O 1
ATOM 674 N N . ALA A 1 87 ? 8.777 7.147 17.474 1.00 90.75 87 ALA A N 1
ATOM 675 C CA . ALA A 1 87 ? 7.869 7.532 18.558 1.00 90.75 87 ALA A CA 1
ATOM 676 C C . ALA A 1 87 ? 7.464 6.353 19.463 1.00 90.75 87 ALA A C 1
ATOM 678 O O . ALA A 1 87 ? 7.408 6.516 20.677 1.00 90.75 87 ALA A O 1
ATOM 679 N N . ILE A 1 88 ? 7.225 5.168 18.893 1.00 87.94 88 ILE A N 1
ATOM 680 C CA . ILE A 1 88 ? 6.931 3.953 19.668 1.00 87.94 88 ILE A CA 1
ATOM 681 C C . ILE A 1 88 ? 8.152 3.511 20.479 1.00 87.94 88 ILE A C 1
ATOM 683 O O . ILE A 1 88 ? 7.998 3.135 21.637 1.00 87.94 88 ILE A O 1
ATOM 687 N N . SER A 1 89 ? 9.356 3.575 19.904 1.00 87.31 89 SER A N 1
ATOM 688 C CA . SER A 1 89 ? 10.591 3.260 20.629 1.00 87.31 89 SER A CA 1
ATOM 689 C C . SER A 1 89 ? 10.767 4.148 21.862 1.00 87.31 89 SER A C 1
ATOM 691 O O . SER A 1 89 ? 11.137 3.636 22.908 1.00 87.31 89 SER A O 1
ATOM 693 N N . TRP A 1 90 ? 10.450 5.444 21.760 1.00 82.94 90 TRP A N 1
ATOM 694 C CA . TRP A 1 90 ? 10.515 6.384 22.889 1.00 82.94 90 TRP A CA 1
ATOM 695 C C . TRP A 1 90 ? 9.479 6.113 23.989 1.00 82.94 90 TRP A C 1
ATOM 697 O O . TRP A 1 90 ? 9.686 6.529 25.119 1.00 82.94 90 TRP A O 1
ATOM 707 N N . LEU A 1 91 ? 8.349 5.473 23.674 1.00 82.75 91 LEU A N 1
ATOM 708 C CA . LEU A 1 91 ? 7.297 5.162 24.654 1.00 82.75 91 LEU A CA 1
ATOM 709 C C . LEU A 1 91 ? 7.568 3.877 25.446 1.00 82.75 91 LEU A C 1
ATOM 711 O O . LEU A 1 91 ? 6.892 3.626 26.440 1.00 82.75 91 LEU A O 1
ATOM 715 N N . ASN A 1 92 ? 8.505 3.055 24.976 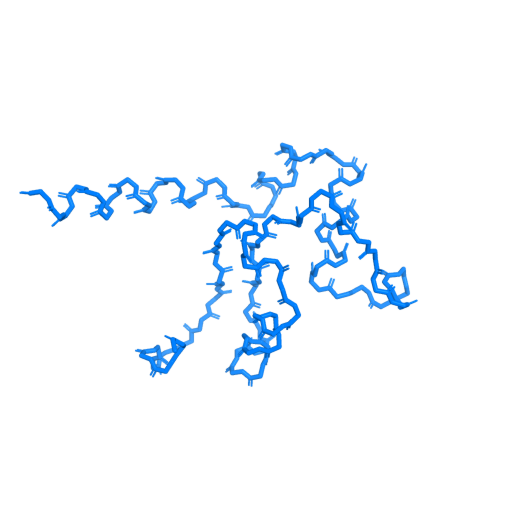1.00 70.00 92 ASN A N 1
ATOM 716 C CA . ASN A 1 92 ? 8.854 1.770 25.576 1.00 70.00 92 ASN A CA 1
ATOM 717 C C . ASN A 1 92 ? 10.158 1.826 26.395 1.00 70.00 92 ASN A C 1
ATOM 719 O O . ASN A 1 92 ? 10.644 0.773 26.809 1.00 70.00 92 ASN A O 1
ATOM 723 N N . GLU A 1 93 ? 10.705 3.026 26.610 1.00 57.41 93 GLU A N 1
ATOM 724 C CA . GLU A 1 93 ? 11.853 3.320 27.479 1.00 57.41 93 GLU A CA 1
ATOM 725 C C . GLU A 1 93 ? 11.400 4.143 28.691 1.00 57.41 93 GLU A C 1
ATOM 727 O O . GLU A 1 93 ? 11.800 3.789 29.824 1.00 57.41 93 GLU A O 1
#

Foldseek 3Di:
DCVVPPDAAQEDADEQVCLDPVNLVVCCVVHVNYQYHYQHDPPDDFDPCCPPDNDSVSVLVVQCVVPNPVSSCVVSVNVVVVVVVVVVVVVVD

Nearest PDB structures (foldseek):
  6p3m-assembly1_A-2  TM=4.703E-01  e=5.241E-01  Glaucium flavum
  5kpg-assembly1_B  TM=5.984E-01  e=1.402E+00  Thalictrum flavum subsp. glaucum
  5kpg-assembly1_A  TM=5.906E-01  e=1.707E+00  Thalictrum flavum subsp. glaucum
  6x68-assembly1_C  TM=5.897E-01  e=2.078E+00  Trichoplusia ni
  5kpc-assembly1_B  TM=4.530E-01  e=1.497E+00  Thalictrum flavum subsp. glaucum